Protein AF-A0A968MWT1-F1 (afdb_monomer_lite)

Sequence (70 aa):
MIEVMFPAVKTPWHKGTPPKIAINADVAVSEMIYGLEKGKTEIRVGGAKILCLISRLSPSFALKKVNELQ

Secondary structure (DSSP, 8-state):
--EEE---EE-GGGTT---TTPEEHHHHHHHHHHHHHTT-SEEE-THHHHHHHHHHH-HHHHHHHHHTT-

Structure (mmCIF, N/CA/C/O backbone):
data_AF-A0A968MWT1-F1
#
_entry.id   AF-A0A968MWT1-F1
#
loop_
_atom_site.group_PDB
_atom_site.id
_atom_site.type_symbol
_atom_site.label_atom_id
_atom_site.label_alt_id
_atom_site.label_comp_id
_atom_site.label_asym_id
_atom_site.label_entity_id
_atom_site.label_seq_id
_atom_site.pdbx_PDB_ins_code
_atom_site.Cartn_x
_atom_site.Cartn_y
_atom_site.Cartn_z
_atom_site.occupancy
_atom_site.B_iso_or_equiv
_atom_site.auth_seq_id
_atom_site.auth_comp_id
_atom_site.auth_asym_id
_atom_site.auth_atom_id
_atom_site.pdbx_PDB_model_num
ATOM 1 N N . MET A 1 1 ? -21.193 5.152 1.059 1.00 81.44 1 MET A N 1
ATOM 2 C CA . MET A 1 1 ? -20.027 5.488 0.215 1.00 81.44 1 MET A CA 1
ATOM 3 C C . MET A 1 1 ? -18.879 4.602 0.679 1.00 81.44 1 MET A C 1
ATOM 5 O O . MET A 1 1 ? -18.725 4.475 1.886 1.00 81.44 1 MET A O 1
ATOM 9 N N . ILE A 1 2 ? -18.182 3.914 -0.230 1.00 94.44 2 ILE A N 1
ATOM 10 C CA . ILE A 1 2 ? -17.048 3.030 0.097 1.00 94.44 2 ILE A CA 1
ATOM 11 C C . ILE A 1 2 ? -15.803 3.633 -0.545 1.00 94.44 2 ILE A C 1
ATOM 13 O O . ILE A 1 2 ? -15.837 3.968 -1.728 1.00 94.44 2 ILE A O 1
ATOM 17 N N . GLU A 1 3 ? -14.725 3.763 0.220 1.00 93.88 3 GLU A N 1
ATOM 18 C CA . GLU A 1 3 ? -13.449 4.292 -0.248 1.00 93.88 3 GLU A CA 1
ATOM 19 C C . GLU A 1 3 ? -12.417 3.174 -0.378 1.00 93.88 3 GLU A C 1
ATOM 21 O O . GLU A 1 3 ? -12.215 2.368 0.535 1.00 93.88 3 GLU A O 1
ATOM 26 N N . VAL A 1 4 ? -11.741 3.138 -1.525 1.00 94.19 4 VAL A N 1
ATOM 27 C CA . VAL A 1 4 ? -10.691 2.160 -1.812 1.00 94.19 4 VAL A CA 1
ATOM 28 C C . VAL A 1 4 ? -9.413 2.900 -2.168 1.00 94.19 4 VAL A C 1
ATOM 30 O O . VAL A 1 4 ? -9.369 3.662 -3.131 1.00 94.19 4 VAL A O 1
ATOM 33 N N . MET A 1 5 ? -8.363 2.663 -1.387 1.00 93.69 5 MET A N 1
ATOM 34 C CA . MET A 1 5 ? -7.063 3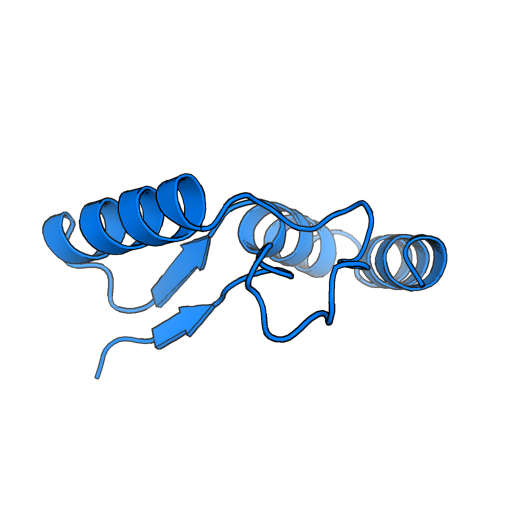.290 -1.565 1.00 93.69 5 MET A CA 1
ATOM 35 C C . MET A 1 5 ? -6.075 2.275 -2.134 1.00 93.69 5 MET A C 1
ATOM 37 O O . MET A 1 5 ? -5.668 1.325 -1.453 1.00 93.69 5 MET A O 1
ATOM 41 N N . PHE A 1 6 ? -5.692 2.495 -3.389 1.00 91.94 6 PHE A N 1
ATOM 42 C CA . PHE A 1 6 ? -4.725 1.670 -4.101 1.00 91.94 6 PHE A CA 1
ATOM 43 C C . PHE A 1 6 ? -3.306 2.247 -3.992 1.00 91.94 6 PHE A C 1
ATOM 45 O O . PHE A 1 6 ? -3.135 3.468 -3.999 1.00 91.94 6 PHE A O 1
ATOM 52 N N . PRO A 1 7 ? -2.272 1.391 -3.917 1.00 88.94 7 PRO A N 1
ATOM 53 C CA . PRO A 1 7 ? -0.908 1.801 -4.224 1.00 88.94 7 PRO A CA 1
ATOM 54 C C . PRO A 1 7 ? -0.769 1.968 -5.749 1.00 88.94 7 PRO A C 1
ATOM 56 O O . PRO A 1 7 ? -1.742 1.830 -6.488 1.00 88.94 7 PRO A O 1
ATOM 59 N N . ALA A 1 8 ? 0.440 2.221 -6.254 1.00 89.25 8 ALA A N 1
ATOM 60 C CA . ALA A 1 8 ? 0.672 2.108 -7.694 1.00 89.25 8 ALA A CA 1
ATOM 61 C C . ALA A 1 8 ? 0.249 0.705 -8.185 1.00 89.25 8 ALA A C 1
ATOM 63 O O . ALA A 1 8 ? 0.574 -0.301 -7.549 1.00 89.25 8 ALA A O 1
ATOM 64 N N . VAL A 1 9 ? -0.478 0.628 -9.301 1.00 91.31 9 VAL A N 1
ATOM 65 C CA . VAL A 1 9 ? -0.961 -0.638 -9.876 1.00 91.31 9 VAL A CA 1
ATOM 66 C C . VAL A 1 9 ? -0.419 -0.773 -11.289 1.00 91.31 9 VAL A C 1
ATOM 68 O O . VAL A 1 9 ? -0.529 0.152 -12.089 1.00 91.31 9 VAL A O 1
ATOM 71 N N . LYS A 1 10 ? 0.137 -1.938 -11.622 1.00 91.50 10 LYS A N 1
ATOM 72 C CA . LYS A 1 10 ? 0.625 -2.272 -12.961 1.00 91.50 10 LYS A CA 1
ATOM 73 C C . LYS A 1 10 ? -0.548 -2.343 -13.932 1.00 91.50 10 LYS A C 1
ATOM 75 O O . LYS A 1 10 ? -1.151 -3.390 -14.143 1.00 91.50 10 LYS A O 1
ATOM 80 N N . THR A 1 11 ? -0.861 -1.199 -14.513 1.00 90.12 11 THR A N 1
ATOM 81 C CA . THR A 1 11 ? -1.869 -1.032 -15.552 1.00 90.12 11 THR A CA 1
ATOM 82 C C . THR A 1 11 ? -1.210 -0.469 -16.814 1.00 90.12 11 THR A C 1
ATOM 84 O O . THR A 1 11 ? -0.145 0.158 -16.728 1.00 90.12 11 THR A O 1
ATOM 87 N N . PRO A 1 12 ? -1.834 -0.635 -17.995 1.00 88.94 12 PRO A N 1
ATOM 88 C CA . PRO A 1 12 ? -1.335 -0.045 -19.240 1.00 88.94 12 PRO A CA 1
ATOM 89 C C . PRO A 1 12 ? -1.146 1.480 -19.189 1.00 88.94 12 PRO A C 1
ATOM 91 O O . PRO A 1 12 ? -0.364 2.027 -19.965 1.00 88.94 12 PRO A O 1
ATO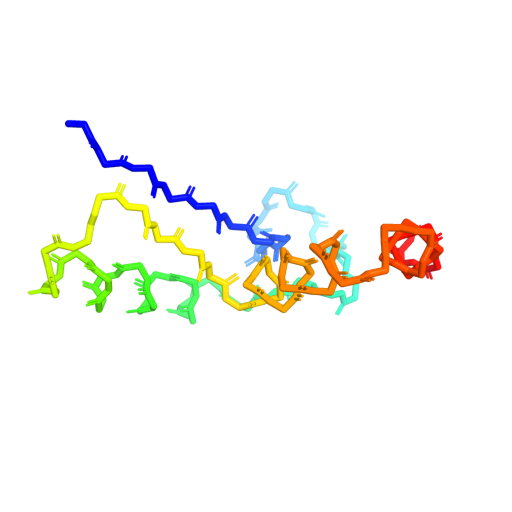M 94 N N . TRP A 1 13 ? -1.788 2.167 -18.237 1.00 84.56 13 TRP A N 1
ATOM 95 C CA . TRP A 1 13 ? -1.627 3.603 -17.992 1.00 84.56 13 TRP A CA 1
ATOM 96 C C . TRP A 1 13 ? -0.188 4.031 -17.694 1.00 84.56 13 TRP A C 1
ATOM 98 O O . TRP A 1 13 ? 0.175 5.176 -17.952 1.00 84.56 13 TRP A O 1
ATOM 108 N N . HIS A 1 14 ? 0.659 3.116 -17.222 1.00 82.62 14 HIS A N 1
ATOM 109 C CA . HIS A 1 14 ? 2.077 3.391 -17.004 1.00 82.62 14 HIS A CA 1
ATOM 110 C C . HIS A 1 14 ? 2.945 3.272 -18.269 1.00 82.62 14 HIS A C 1
ATOM 112 O O . HIS A 1 14 ? 4.165 3.321 -18.155 1.00 82.62 14 HIS A O 1
ATOM 118 N N . LYS A 1 15 ? 2.360 3.085 -19.465 1.00 83.50 15 LYS A N 1
ATOM 119 C CA . LYS A 1 15 ? 3.081 2.951 -20.752 1.00 83.50 15 LYS A CA 1
ATOM 120 C C . LYS A 1 15 ? 4.208 1.903 -20.725 1.00 83.50 15 LYS A C 1
ATOM 122 O O . LYS A 1 15 ? 5.234 2.061 -21.375 1.00 83.50 15 LYS A O 1
ATOM 127 N N . GLY A 1 16 ? 4.021 0.836 -19.947 1.00 79.75 16 GLY A N 1
ATOM 128 C CA . GLY A 1 16 ? 5.011 -0.233 -19.782 1.00 79.75 16 GLY A CA 1
ATOM 129 C C . GLY A 1 16 ? 6.110 0.040 -18.748 1.00 79.75 16 GLY A C 1
ATOM 130 O O . GLY A 1 16 ? 6.900 -0.859 -18.480 1.00 79.75 16 GLY A O 1
ATOM 131 N N . THR A 1 17 ? 6.138 1.212 -18.105 1.00 84.12 17 THR A N 1
ATOM 132 C CA . THR A 1 17 ? 7.129 1.570 -17.073 1.00 84.12 17 THR A CA 1
ATOM 133 C C . THR A 1 17 ? 6.463 1.905 -15.731 1.00 84.12 17 THR A C 1
ATOM 135 O O . THR A 1 17 ? 6.521 3.050 -15.275 1.00 84.12 17 THR A O 1
ATOM 138 N N . PRO A 1 18 ? 5.767 0.949 -15.087 1.00 86.81 18 PRO A N 1
ATOM 139 C CA . PRO A 1 18 ? 5.203 1.181 -13.764 1.00 86.81 18 PRO A CA 1
ATOM 140 C C . PRO A 1 18 ? 6.315 1.346 -12.710 1.00 86.81 18 PRO A C 1
ATOM 142 O O . PRO A 1 18 ? 7.396 0.769 -12.862 1.00 86.81 18 PRO A O 1
ATOM 145 N N . PRO A 1 19 ? 6.053 2.073 -11.608 1.00 83.62 19 PRO A N 1
ATOM 146 C CA . PRO A 1 19 ? 6.968 2.135 -10.470 1.00 83.62 19 PRO A CA 1
ATOM 147 C C . PRO A 1 19 ? 7.325 0.735 -9.950 1.00 83.62 19 PRO A C 1
ATOM 149 O O . PRO A 1 19 ? 6.484 -0.164 -9.963 1.00 83.62 19 PRO A O 1
ATOM 152 N N . LYS A 1 20 ? 8.540 0.547 -9.413 1.00 81.44 20 LYS A N 1
ATOM 153 C CA . LYS A 1 20 ? 8.992 -0.757 -8.870 1.00 81.44 20 LYS A CA 1
ATOM 154 C C . LYS A 1 20 ? 8.074 -1.311 -7.777 1.00 81.44 20 LYS A C 1
ATOM 156 O O . LYS A 1 20 ? 7.972 -2.520 -7.607 1.00 81.44 20 LYS A O 1
ATOM 161 N N . ILE A 1 21 ? 7.406 -0.418 -7.054 1.00 81.56 21 ILE A N 1
ATOM 162 C CA . ILE A 1 21 ? 6.470 -0.741 -5.972 1.00 81.56 21 ILE A CA 1
ATOM 163 C C . ILE A 1 21 ? 5.064 -1.092 -6.454 1.00 81.56 21 ILE A C 1
ATOM 165 O O . ILE A 1 21 ? 4.193 -1.366 -5.630 1.00 81.56 21 ILE A O 1
ATOM 169 N N . ALA A 1 22 ? 4.813 -1.026 -7.763 1.00 88.38 22 ALA A N 1
ATOM 170 C CA . ALA A 1 22 ? 3.489 -1.269 -8.292 1.00 88.38 22 ALA A CA 1
ATOM 171 C C . ALA A 1 22 ? 3.085 -2.736 -8.101 1.00 88.38 22 ALA A C 1
ATOM 173 O O . ALA A 1 22 ? 3.847 -3.653 -8.416 1.00 88.38 22 ALA A O 1
ATOM 174 N N . ILE A 1 23 ? 1.863 -2.956 -7.625 1.00 91.00 23 ILE A N 1
ATOM 175 C CA . ILE A 1 23 ? 1.276 -4.295 -7.500 1.00 91.00 23 ILE A CA 1
ATOM 176 C C . ILE A 1 23 ? 0.588 -4.697 -8.804 1.00 91.00 23 ILE A C 1
ATOM 178 O O . ILE A 1 23 ? 0.238 -3.840 -9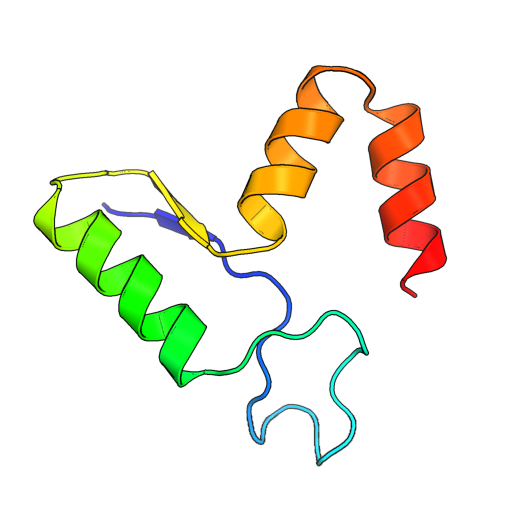.614 1.00 91.00 23 ILE A O 1
ATOM 182 N N . ASN A 1 24 ? 0.374 -5.991 -9.026 1.00 92.44 24 ASN A N 1
ATOM 183 C CA . ASN A 1 24 ? -0.385 -6.433 -10.194 1.00 92.44 24 ASN A CA 1
ATOM 184 C C . ASN A 1 24 ? -1.881 -6.083 -10.043 1.00 92.44 24 ASN A C 1
ATOM 186 O O . ASN A 1 24 ? -2.400 -5.985 -8.928 1.00 92.44 24 ASN A O 1
ATOM 190 N N . ALA A 1 25 ? -2.572 -5.882 -11.167 1.00 93.12 25 ALA A N 1
ATOM 191 C CA . ALA A 1 25 ? -3.979 -5.479 -11.173 1.00 93.12 25 ALA A CA 1
ATOM 192 C C . ALA A 1 25 ? -4.924 -6.551 -10.599 1.00 93.12 25 ALA A C 1
ATOM 194 O O . ALA A 1 25 ? -5.880 -6.208 -9.910 1.00 93.12 25 ALA A O 1
ATOM 195 N N . ASP A 1 26 ? -4.636 -7.833 -10.823 1.00 94.75 26 ASP A N 1
ATOM 196 C CA . ASP A 1 26 ? -5.386 -8.965 -10.267 1.00 94.75 26 ASP A CA 1
ATOM 197 C C . ASP A 1 26 ? -5.353 -8.969 -8.734 1.00 94.75 26 ASP A C 1
ATOM 199 O O . ASP A 1 26 ? -6.397 -9.075 -8.091 1.00 94.75 26 ASP A O 1
ATOM 203 N N . VAL A 1 27 ? -4.177 -8.738 -8.144 1.00 93.81 27 VAL A N 1
ATOM 204 C CA . VAL A 1 27 ? -4.012 -8.616 -6.689 1.00 93.81 27 VAL A CA 1
ATOM 205 C C . VAL A 1 27 ? -4.804 -7.424 -6.157 1.00 93.81 27 VAL A C 1
ATOM 207 O O . VAL A 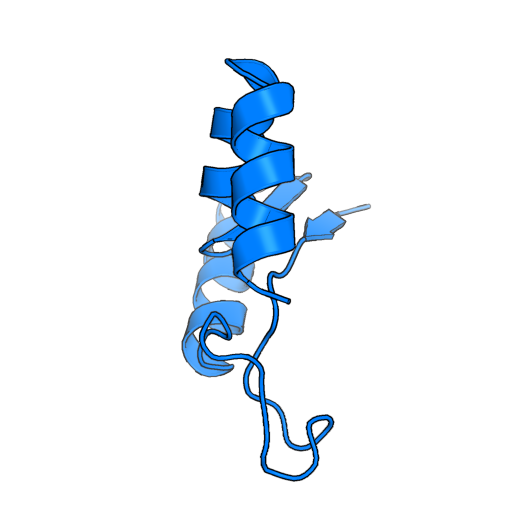1 27 ? -5.515 -7.543 -5.159 1.00 93.81 27 VAL A O 1
ATOM 210 N N . ALA A 1 28 ? -4.719 -6.282 -6.847 1.00 94.25 28 ALA A N 1
ATOM 211 C CA . ALA A 1 28 ? -5.423 -5.073 -6.447 1.00 94.25 28 ALA A CA 1
ATOM 212 C C . ALA A 1 28 ? -6.943 -5.298 -6.382 1.00 94.25 28 ALA A C 1
ATOM 214 O O . ALA A 1 28 ? -7.590 -4.970 -5.385 1.00 94.25 28 ALA A O 1
ATOM 215 N N . VAL A 1 29 ? -7.504 -5.908 -7.427 1.00 95.00 29 VAL A N 1
ATOM 216 C CA . VAL A 1 29 ? -8.936 -6.210 -7.520 1.00 95.00 29 VAL A CA 1
ATOM 217 C C . VAL A 1 29 ? -9.348 -7.273 -6.504 1.00 95.00 29 VAL A C 1
ATOM 219 O O . VAL A 1 29 ? -10.370 -7.104 -5.843 1.00 95.00 29 VAL A O 1
ATOM 222 N N . SER A 1 30 ? -8.553 -8.331 -6.320 1.00 96.50 30 SER A N 1
ATOM 223 C CA . SER A 1 30 ? -8.866 -9.397 -5.363 1.00 96.50 30 SER A CA 1
ATOM 224 C C . SER A 1 30 ? -8.959 -8.875 -3.927 1.00 96.50 30 SER A C 1
ATOM 226 O O . SER A 1 30 ? -9.898 -9.221 -3.211 1.00 96.50 30 SER A O 1
ATOM 228 N N . GLU A 1 31 ? -8.022 -8.028 -3.492 1.00 95.38 31 GLU A N 1
ATOM 229 C CA . GLU A 1 31 ? -8.063 -7.438 -2.148 1.00 95.38 31 GLU A CA 1
ATOM 230 C C . GLU A 1 31 ? -9.215 -6.440 -1.983 1.00 95.38 31 GLU A C 1
ATOM 232 O O . GLU A 1 31 ? -9.824 -6.371 -0.910 1.00 95.38 31 GLU A O 1
ATOM 237 N N . MET A 1 32 ? -9.536 -5.686 -3.039 1.00 95.56 32 MET A N 1
ATOM 238 C CA . MET A 1 32 ? -10.699 -4.802 -3.055 1.00 95.56 32 MET A CA 1
ATOM 239 C C . MET A 1 32 ? -11.989 -5.599 -2.853 1.00 95.56 32 MET A C 1
ATOM 241 O O . MET A 1 32 ? -12.744 -5.293 -1.933 1.00 95.56 32 MET A O 1
ATOM 245 N N . ILE A 1 33 ? -12.224 -6.633 -3.668 1.00 97.25 33 ILE A N 1
ATOM 246 C CA . ILE A 1 33 ? -13.422 -7.483 -3.580 1.00 97.25 33 ILE A CA 1
ATOM 247 C C . ILE A 1 33 ? -13.523 -8.109 -2.190 1.00 97.25 33 ILE A C 1
ATOM 249 O O . ILE A 1 33 ? -14.563 -7.995 -1.547 1.00 97.25 33 ILE A O 1
ATOM 253 N N . TYR A 1 34 ? -12.425 -8.658 -1.668 1.00 96.19 34 TYR A N 1
ATOM 254 C CA . TYR A 1 34 ? -12.397 -9.204 -0.313 1.00 96.19 34 TYR A CA 1
ATOM 255 C C . TYR A 1 34 ? -12.787 -8.164 0.755 1.00 96.19 34 TYR A C 1
ATOM 257 O O . TYR A 1 34 ? -13.497 -8.471 1.712 1.00 96.19 34 TYR A O 1
ATOM 265 N N . GLY A 1 35 ? -12.343 -6.910 0.616 1.00 94.94 35 GLY A N 1
ATOM 266 C CA . GLY A 1 35 ? -12.742 -5.821 1.508 1.00 94.94 35 GLY A CA 1
ATOM 267 C C . GLY A 1 35 ? -14.235 -5.487 1.425 1.00 94.94 35 GLY A C 1
ATOM 268 O O . GLY A 1 35 ? -14.862 -5.271 2.466 1.00 94.94 35 GLY A O 1
ATOM 269 N N . LEU A 1 36 ? -14.793 -5.494 0.211 1.00 96.19 36 LEU A N 1
ATOM 270 C CA . LEU A 1 36 ? -16.214 -5.254 -0.050 1.00 96.19 36 LEU A CA 1
ATOM 271 C C . LEU A 1 36 ? -17.086 -6.352 0.570 1.00 96.19 36 LEU A C 1
ATOM 273 O O . LEU A 1 36 ? -18.034 -6.043 1.287 1.00 96.19 36 LEU A O 1
ATOM 277 N N . GLU A 1 37 ? -16.724 -7.623 0.380 1.00 97.44 37 GLU A N 1
ATOM 278 C CA . GLU A 1 37 ? -17.433 -8.776 0.957 1.00 97.44 37 GLU A CA 1
ATOM 279 C C . GLU A 1 37 ? -17.432 -8.768 2.491 1.00 97.44 37 GLU A C 1
ATOM 281 O O . GLU A 1 37 ? -18.363 -9.253 3.131 1.00 97.44 37 GLU A O 1
ATOM 286 N N . LYS A 1 38 ? -16.398 -8.185 3.107 1.00 95.94 38 LYS A N 1
ATOM 287 C CA . LYS A 1 38 ? -16.308 -8.008 4.564 1.00 95.94 38 LYS A CA 1
ATOM 288 C C . LYS A 1 38 ? -17.066 -6.782 5.083 1.00 95.94 38 LYS A C 1
ATOM 290 O O . LYS A 1 38 ? -16.960 -6.486 6.272 1.00 95.94 38 LYS A O 1
ATOM 295 N N . GLY A 1 39 ? -17.795 -6.064 4.228 1.00 95.62 39 GLY A N 1
ATOM 296 C CA . GLY A 1 39 ? -18.587 -4.895 4.613 1.00 95.62 39 GLY A CA 1
ATOM 297 C C . GLY A 1 39 ? -17.746 -3.697 5.058 1.00 95.62 39 GLY A C 1
ATOM 298 O O . GLY A 1 39 ? -18.210 -2.880 5.851 1.00 95.62 39 GLY A O 1
ATOM 299 N N . LYS A 1 40 ? -16.492 -3.590 4.598 1.00 94.12 40 LYS A N 1
ATOM 300 C CA . LYS A 1 40 ? -15.620 -2.467 4.964 1.00 94.12 40 LYS A CA 1
ATOM 301 C C . LYS A 1 40 ? -15.988 -1.214 4.178 1.00 94.12 40 LYS A C 1
ATOM 303 O O . LYS A 1 40 ? -16.155 -1.262 2.964 1.00 94.12 40 LYS A O 1
ATOM 308 N N . THR A 1 41 ? -16.034 -0.081 4.870 1.00 93.25 41 THR A N 1
ATOM 309 C CA . THR A 1 41 ? -16.240 1.243 4.264 1.00 93.25 41 THR A CA 1
ATOM 310 C C . THR A 1 41 ? -14.936 1.887 3.790 1.00 93.25 41 THR A C 1
ATOM 312 O O . THR A 1 41 ? -14.968 2.666 2.844 1.00 93.25 41 THR A O 1
ATOM 315 N N . GLU A 1 42 ? -13.798 1.519 4.388 1.00 91.88 42 GLU A N 1
ATOM 316 C CA . GLU A 1 42 ? -12.446 1.880 3.943 1.00 91.88 42 GLU A CA 1
ATOM 317 C C . GLU A 1 42 ? -11.629 0.618 3.635 1.00 91.88 42 GLU A C 1
ATOM 319 O O . GLU A 1 42 ? -11.421 -0.242 4.501 1.00 91.88 42 GLU A O 1
ATOM 324 N N . ILE A 1 43 ? -11.109 0.519 2.413 1.00 94.25 43 ILE A N 1
ATOM 325 C CA . ILE A 1 43 ? -10.304 -0.613 1.950 1.00 94.25 43 ILE A CA 1
ATOM 326 C C . ILE A 1 43 ? -8.937 -0.098 1.499 1.00 94.25 43 ILE A C 1
ATOM 328 O O . ILE A 1 43 ? -8.826 0.688 0.566 1.00 94.25 43 ILE A O 1
ATOM 332 N N . ARG A 1 44 ? -7.870 -0.548 2.164 1.00 92.00 44 ARG A N 1
ATOM 333 C CA . ARG A 1 44 ? -6.481 -0.199 1.828 1.00 92.00 44 ARG A CA 1
ATOM 334 C C . ARG A 1 44 ? -5.794 -1.429 1.259 1.00 92.00 44 ARG A C 1
ATOM 336 O O . ARG A 1 44 ? -5.684 -2.430 1.967 1.00 92.00 44 ARG A O 1
ATOM 343 N N . VAL A 1 45 ? -5.338 -1.329 0.017 1.00 91.38 45 VAL A N 1
ATOM 344 C CA . VAL A 1 45 ? -4.800 -2.454 -0.756 1.00 91.38 45 VAL A CA 1
ATOM 345 C C . VAL A 1 45 ? -3.268 -2.471 -0.696 1.00 91.38 45 VAL A C 1
ATOM 347 O O . VAL A 1 45 ? -2.617 -1.427 -0.803 1.00 91.38 45 VAL A O 1
ATOM 350 N N . GLY A 1 46 ? -2.670 -3.648 -0.513 1.00 83.25 46 GLY A N 1
ATOM 351 C CA . GLY A 1 46 ? -1.225 -3.881 -0.574 1.00 83.25 46 GLY A CA 1
ATOM 352 C C . GLY A 1 46 ? -0.376 -2.874 0.219 1.00 83.25 46 GLY A C 1
ATOM 353 O O . GLY A 1 46 ? -0.592 -2.625 1.410 1.00 83.25 46 GLY A O 1
ATOM 354 N N . GLY A 1 47 ? 0.605 -2.263 -0.459 1.00 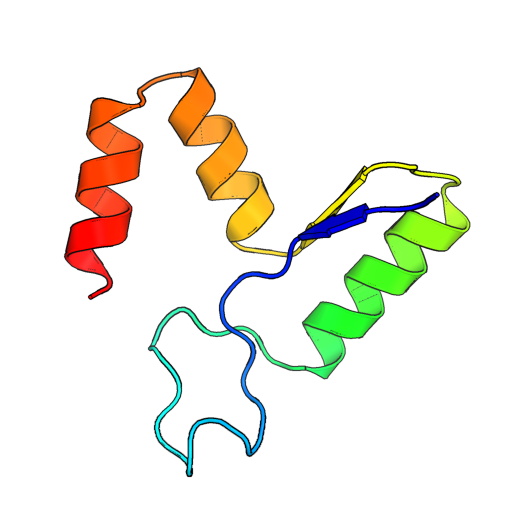76.56 47 GLY A N 1
ATOM 355 C CA . GLY A 1 47 ? 1.554 -1.311 0.134 1.00 76.56 47 GLY A CA 1
ATOM 356 C C . GLY A 1 47 ? 0.912 -0.073 0.775 1.00 76.56 47 GLY A C 1
ATOM 357 O O . GLY A 1 47 ? 1.472 0.477 1.723 1.00 76.56 47 GLY A O 1
ATOM 358 N N . ALA A 1 48 ? -0.293 0.324 0.349 1.00 79.00 48 ALA A N 1
ATOM 359 C CA . ALA A 1 48 ? -1.016 1.452 0.938 1.00 79.00 48 ALA A CA 1
ATOM 360 C C . ALA A 1 48 ? -1.442 1.178 2.393 1.00 79.00 48 ALA A C 1
ATOM 362 O O . ALA A 1 48 ? -1.504 2.095 3.216 1.00 79.00 48 ALA A O 1
ATOM 363 N N . LYS A 1 49 ? -1.688 -0.093 2.743 1.00 79.88 49 LYS A N 1
ATOM 364 C CA . LYS A 1 49 ? -2.008 -0.513 4.114 1.00 79.88 49 LYS A CA 1
ATOM 365 C C . LYS A 1 49 ? -0.796 -0.385 5.034 1.00 79.88 49 LYS A C 1
ATOM 367 O O . LYS A 1 49 ? -0.913 0.170 6.123 1.00 79.88 49 LYS A O 1
ATOM 372 N N . ILE A 1 50 ? 0.361 -0.867 4.579 1.00 80.38 50 ILE A N 1
ATOM 373 C CA . ILE A 1 50 ? 1.620 -0.813 5.334 1.00 80.38 50 ILE A CA 1
ATOM 374 C C . ILE A 1 50 ? 2.055 0.638 5.518 1.00 80.38 50 ILE A C 1
ATOM 376 O O . ILE A 1 50 ? 2.332 1.053 6.640 1.00 80.38 50 ILE A O 1
ATOM 380 N N . LEU A 1 51 ? 2.050 1.426 4.441 1.00 80.44 51 LEU A N 1
ATOM 381 C CA . LEU A 1 51 ? 2.437 2.829 4.507 1.00 80.44 51 LEU A CA 1
ATOM 382 C C . LEU A 1 51 ? 1.545 3.619 5.471 1.00 80.44 51 LEU A C 1
ATOM 384 O O . LEU A 1 51 ? 2.061 4.396 6.266 1.00 80.44 51 LEU A O 1
ATOM 388 N N . CYS A 1 52 ? 0.232 3.372 5.466 1.00 82.62 52 CYS A N 1
ATOM 389 C CA . CYS A 1 52 ? -0.679 4.001 6.419 1.00 82.62 52 CYS A CA 1
ATOM 390 C C . CYS A 1 52 ? -0.399 3.606 7.878 1.00 82.62 52 CYS A C 1
ATOM 392 O O . CYS A 1 52 ? -0.495 4.443 8.775 1.00 82.62 52 CYS A O 1
ATOM 394 N N . LEU A 1 53 ? -0.071 2.340 8.141 1.00 84.81 53 LEU A N 1
ATOM 395 C CA . LEU A 1 53 ? 0.273 1.898 9.493 1.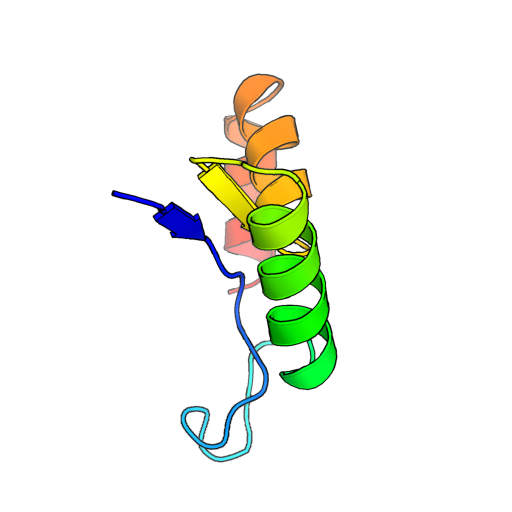00 84.81 53 LEU A CA 1
ATOM 396 C C . LEU A 1 53 ? 1.568 2.558 9.971 1.00 84.81 53 LEU A C 1
ATOM 398 O O . LEU A 1 53 ? 1.618 3.095 11.075 1.00 84.81 53 LEU A O 1
ATOM 402 N N . ILE A 1 54 ? 2.591 2.582 9.117 1.00 85.38 54 ILE A N 1
ATOM 403 C CA . ILE A 1 54 ? 3.878 3.205 9.431 1.00 85.38 54 ILE A CA 1
ATOM 404 C C . ILE A 1 54 ? 3.717 4.717 9.608 1.00 85.38 54 ILE A C 1
ATOM 406 O O . ILE A 1 54 ? 4.279 5.268 10.549 1.00 85.38 54 ILE A O 1
ATOM 410 N N . SER A 1 55 ? 2.919 5.393 8.777 1.00 84.69 55 SER A N 1
ATOM 411 C CA . SER A 1 55 ? 2.717 6.843 8.887 1.00 84.69 55 SER A CA 1
ATOM 412 C C . SER A 1 55 ? 2.066 7.251 10.206 1.00 84.69 55 SER A C 1
ATOM 414 O O . SER A 1 55 ? 2.307 8.355 10.683 1.00 84.69 55 SER A O 1
ATOM 416 N N . ARG A 1 56 ? 1.262 6.367 10.811 1.00 87.56 56 ARG A N 1
ATOM 417 C CA . ARG A 1 56 ? 0.661 6.593 12.134 1.00 87.56 56 ARG A CA 1
ATOM 418 C C . ARG A 1 56 ? 1.661 6.441 13.280 1.00 87.56 56 ARG A C 1
ATOM 420 O O . ARG A 1 56 ? 1.478 7.079 14.308 1.00 87.56 56 ARG A O 1
ATOM 427 N N . LEU A 1 57 ? 2.690 5.611 13.115 1.00 91.69 57 LEU A N 1
ATOM 428 C CA . LEU A 1 57 ? 3.697 5.353 14.152 1.00 91.69 57 LEU A CA 1
ATOM 429 C C . LEU A 1 57 ? 4.912 6.278 14.032 1.00 91.69 57 LEU A C 1
ATOM 431 O O . LEU A 1 57 ? 5.446 6.750 15.029 1.00 91.69 57 LEU A O 1
ATOM 435 N N . SER A 1 58 ? 5.367 6.523 12.807 1.00 91.06 58 SER A N 1
ATOM 436 C CA . SER A 1 58 ? 6.537 7.341 12.509 1.00 91.06 58 SER A CA 1
ATOM 437 C C . SER A 1 58 ? 6.354 8.029 11.150 1.00 91.06 58 SER A C 1
ATOM 439 O O . SER A 1 58 ? 6.812 7.522 10.118 1.00 91.06 58 SER A O 1
ATOM 441 N N . PRO A 1 59 ? 5.672 9.188 11.118 1.00 88.12 59 PRO A N 1
ATOM 442 C CA . PRO A 1 59 ? 5.397 9.908 9.876 1.00 88.12 59 PRO A CA 1
ATOM 443 C C . PRO A 1 59 ? 6.681 10.300 9.132 1.00 88.12 59 PRO A C 1
ATOM 445 O O . PRO A 1 59 ? 6.741 10.159 7.913 1.00 88.12 59 PRO A O 1
ATOM 448 N N . SER A 1 60 ? 7.746 10.685 9.846 1.00 92.00 60 SER A N 1
ATOM 449 C CA . SER A 1 60 ? 9.043 11.017 9.239 1.00 92.00 60 SER A CA 1
ATOM 450 C C . SER A 1 60 ? 9.677 9.826 8.513 1.00 92.00 60 SER A C 1
ATOM 452 O O . SER A 1 60 ? 10.227 9.984 7.423 1.00 92.00 60 SER A O 1
ATOM 454 N N . PHE A 1 61 ? 9.574 8.618 9.080 1.00 89.31 61 PHE A N 1
ATOM 455 C CA . PHE A 1 61 ? 10.084 7.405 8.440 1.00 89.31 61 PHE A CA 1
ATOM 456 C C . PHE A 1 61 ? 9.234 6.999 7.230 1.00 89.31 61 PHE A C 1
ATOM 458 O O . PHE A 1 61 ? 9.787 6.644 6.189 1.00 89.31 61 PHE A O 1
ATOM 465 N N . ALA A 1 62 ? 7.905 7.108 7.331 1.00 86.31 62 ALA A N 1
ATOM 466 C CA . ALA A 1 62 ? 7.002 6.856 6.209 1.00 86.31 62 ALA A CA 1
ATOM 467 C C . ALA A 1 62 ? 7.294 7.789 5.023 1.00 86.31 62 ALA A C 1
ATOM 469 O O . ALA A 1 62 ? 7.432 7.319 3.896 1.00 86.31 62 ALA A O 1
ATOM 470 N N . LEU A 1 63 ? 7.455 9.091 5.282 1.00 85.56 63 LEU A N 1
ATOM 471 C CA . LEU A 1 63 ? 7.792 10.083 4.258 1.00 85.56 63 LEU A CA 1
ATOM 472 C C . LEU A 1 63 ? 9.143 9.788 3.605 1.00 85.56 63 LEU A C 1
ATOM 474 O O . LEU A 1 63 ? 9.241 9.778 2.381 1.00 85.56 63 LEU A O 1
ATOM 478 N N . LYS A 1 64 ? 10.169 9.467 4.404 1.00 88.75 64 LYS A N 1
ATOM 479 C CA . LYS A 1 64 ? 11.477 9.065 3.875 1.00 88.75 64 LYS A CA 1
ATOM 480 C C . LYS A 1 64 ? 11.355 7.858 2.941 1.00 88.75 64 LYS A C 1
ATOM 482 O O . LYS A 1 64 ? 11.930 7.871 1.860 1.00 88.75 64 LYS A O 1
ATOM 487 N N . LYS A 1 65 ? 10.572 6.846 3.329 1.00 83.69 65 LYS A N 1
ATOM 488 C CA . LYS A 1 65 ? 10.360 5.649 2.508 1.00 83.69 65 LYS A CA 1
ATOM 489 C C . LYS A 1 65 ? 9.631 5.943 1.207 1.00 83.69 65 LYS A C 1
ATOM 491 O O . LYS A 1 65 ? 10.031 5.395 0.197 1.00 83.69 65 LYS A O 1
ATOM 496 N N . VAL A 1 66 ? 8.614 6.802 1.200 1.00 81.00 66 VAL A N 1
ATOM 497 C CA . VAL A 1 66 ? 7.947 7.211 -0.051 1.00 81.00 66 VAL A CA 1
ATOM 498 C C . VAL A 1 66 ? 8.924 7.925 -0.981 1.00 81.00 66 VAL A C 1
ATOM 500 O O . VAL A 1 66 ? 8.976 7.603 -2.162 1.00 81.00 66 VAL A O 1
ATOM 503 N N . ASN A 1 67 ? 9.742 8.827 -0.441 1.00 81.00 67 ASN A N 1
ATOM 504 C CA . ASN A 1 67 ? 10.705 9.591 -1.232 1.00 81.00 67 ASN A CA 1
ATOM 505 C C . ASN A 1 67 ? 11.846 8.721 -1.793 1.00 81.00 67 ASN A C 1
ATOM 507 O O . ASN A 1 67 ? 12.390 9.042 -2.839 1.00 81.00 67 ASN A O 1
ATOM 511 N N . GLU A 1 68 ? 12.196 7.612 -1.132 1.00 82.75 68 GLU A N 1
ATOM 512 C CA . GLU A 1 68 ? 13.149 6.609 -1.648 1.00 82.75 68 GLU A CA 1
ATOM 513 C C . GLU A 1 68 ? 12.578 5.766 -2.807 1.00 82.75 68 GLU A C 1
ATOM 515 O O . GLU A 1 68 ? 13.324 5.046 -3.471 1.00 82.75 68 GLU A O 1
ATOM 520 N N . LEU A 1 69 ? 11.259 5.798 -3.019 1.00 69.94 69 LEU A N 1
ATOM 521 C CA . LEU A 1 69 ? 10.554 5.029 -4.052 1.00 69.94 69 LEU A CA 1
ATOM 522 C C . LEU A 1 69 ? 10.247 5.858 -5.310 1.00 69.94 69 LEU A C 1
ATOM 524 O O . LEU A 1 69 ? 9.693 5.307 -6.268 1.00 69.94 69 LEU A O 1
ATOM 528 N N . GLN A 1 70 ? 10.575 7.152 -5.270 1.00 57.38 70 GLN A N 1
ATOM 529 C CA . GLN A 1 70 ? 10.509 8.108 -6.373 1.00 57.38 70 GLN A CA 1
ATOM 530 C C . GLN A 1 70 ? 11.740 7.970 -7.275 1.00 57.38 70 GLN A C 1
ATOM 532 O O . GLN A 1 70 ? 11.557 8.071 -8.508 1.00 57.38 70 GLN A O 1
#

pLDDT: mean 88.16, std 7.02, range [57.38, 97.44]

Foldseek 3Di:
DAEEAADAAPDCVCVPDTFPQHHYPVQSVVQVVVCVVVVHRYGYGDPRVVLVVCCVVPVPVSVVVVVVSD

Radius of gyration: 13.19 Å; chains: 1; bounding box: 33×20×35 Å